Protein AF-S7JCD9-F1 (afdb_monomer)

Foldseek 3Di:
DLVVVVVLPDDSVLSVVLVVVLVVVVVVVCVVVDDDPPDDDPVVVVVSVLVSLVSSLVSCVVPPVPDPSNVSSVVPPD

Radius of gyration: 13.01 Å; Cα contacts (8 Å, |Δi|>4): 43; chains: 1; bounding box: 28×20×34 Å

Sequence (78 aa):
MKDMLVNNGMFEEQADEVMKVAERDIDSMNENWGKEADSYPKVIITLTQSHVKRIALKWINENAPEAWFKPLFEQHNQ

Structure (mmCIF, N/CA/C/O backbone):
data_AF-S7JCD9-F1
#
_entry.id   AF-S7JCD9-F1
#
loop_
_atom_site.group_PDB
_atom_site.id
_atom_site.type_symbol
_atom_site.label_atom_id
_atom_site.label_alt_id
_atom_site.label_comp_id
_atom_site.label_asym_id
_atom_site.label_entity_id
_atom_site.label_seq_id
_atom_site.pdbx_PDB_ins_code
_atom_site.Cartn_x
_atom_site.Cartn_y
_atom_site.Cartn_z
_atom_site.occupancy
_atom_site.B_iso_or_equiv
_atom_site.auth_seq_id
_atom_site.auth_comp_id
_atom_site.auth_asym_id
_atom_site.auth_atom_id
_atom_site.pdbx_PDB_model_num
ATOM 1 N N . MET A 1 1 ? 2.999 -7.056 -6.709 1.00 85.06 1 MET A N 1
ATOM 2 C CA . MET A 1 1 ? 2.983 -5.857 -5.833 1.00 85.06 1 MET A CA 1
ATOM 3 C C . MET A 1 1 ? 1.695 -5.785 -5.032 1.00 85.06 1 MET A C 1
ATOM 5 O O . MET A 1 1 ? 1.785 -5.673 -3.819 1.00 85.06 1 MET A O 1
ATOM 9 N N . LYS A 1 2 ? 0.530 -5.954 -5.671 1.00 90.75 2 LYS A N 1
ATOM 10 C CA . LYS A 1 2 ? -0.768 -6.075 -4.994 1.00 90.75 2 LYS A CA 1
ATOM 11 C C . LYS A 1 2 ? -0.796 -7.148 -3.892 1.00 90.75 2 LYS A C 1
ATOM 13 O O . LYS A 1 2 ? -1.125 -6.825 -2.758 1.00 90.75 2 LYS A O 1
ATOM 18 N N . ASP A 1 3 ? -0.321 -8.362 -4.176 1.00 92.69 3 ASP A N 1
ATOM 19 C CA . ASP A 1 3 ? -0.293 -9.461 -3.191 1.00 92.69 3 ASP A CA 1
ATOM 20 C C . ASP A 1 3 ? 0.456 -9.099 -1.905 1.00 92.69 3 ASP A C 1
ATOM 22 O O . ASP A 1 3 ? 0.076 -9.519 -0.821 1.00 92.69 3 ASP A O 1
ATOM 26 N N . MET A 1 4 ? 1.511 -8.283 -1.996 1.00 93.00 4 MET A N 1
ATOM 27 C CA . MET A 1 4 ? 2.247 -7.813 -0.820 1.00 93.00 4 MET A CA 1
ATOM 28 C C . MET A 1 4 ? 1.369 -6.928 0.077 1.00 93.00 4 MET A C 1
ATOM 30 O O . MET A 1 4 ? 1.491 -6.996 1.294 1.00 93.00 4 MET A O 1
ATOM 34 N N . LEU A 1 5 ? 0.495 -6.104 -0.507 1.00 95.62 5 LEU A N 1
ATOM 35 C CA . LEU A 1 5 ? -0.431 -5.244 0.234 1.00 95.62 5 LEU A CA 1
ATOM 36 C C . LEU A 1 5 ? -1.502 -6.078 0.942 1.00 95.62 5 LEU A C 1
ATOM 38 O O . LEU A 1 5 ? -1.763 -5.866 2.125 1.00 95.62 5 LEU A O 1
ATOM 42 N N . VAL A 1 6 ? -2.066 -7.058 0.231 1.00 96.69 6 VAL A N 1
ATOM 43 C CA . VAL A 1 6 ? -3.090 -7.967 0.764 1.00 96.69 6 VAL A CA 1
ATOM 44 C C . VAL A 1 6 ? -2.510 -8.875 1.851 1.00 96.69 6 VAL A C 1
ATOM 46 O O . VAL A 1 6 ? -3.089 -9.002 2.927 1.00 96.69 6 VAL A O 1
ATOM 49 N N . ASN A 1 7 ? -1.307 -9.418 1.642 1.00 95.19 7 ASN A N 1
ATOM 50 C CA . ASN A 1 7 ? -0.582 -10.191 2.657 1.00 95.19 7 ASN A CA 1
ATOM 51 C C . ASN A 1 7 ? -0.239 -9.358 3.902 1.00 95.19 7 ASN A C 1
ATOM 53 O O . ASN A 1 7 ? -0.087 -9.911 4.989 1.00 95.19 7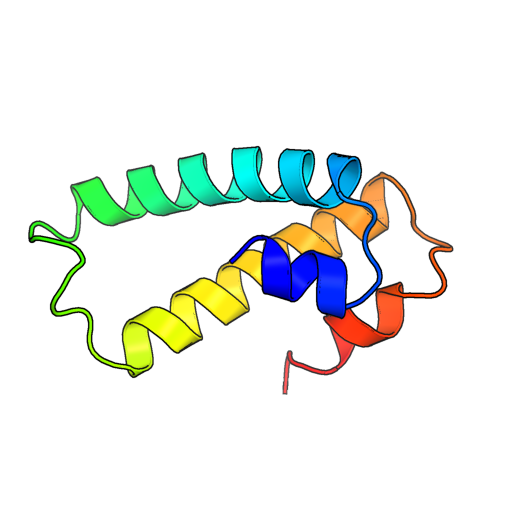 ASN A O 1
ATOM 57 N N . ASN A 1 8 ? -0.158 -8.034 3.753 1.00 93.62 8 ASN A N 1
ATOM 58 C CA . ASN A 1 8 ? -0.005 -7.086 4.850 1.00 93.62 8 ASN A CA 1
ATOM 59 C C . ASN A 1 8 ? -1.352 -6.593 5.412 1.00 93.62 8 ASN A C 1
ATOM 61 O O . ASN A 1 8 ? -1.370 -5.611 6.144 1.00 93.62 8 ASN A O 1
ATOM 65 N N . GLY A 1 9 ? -2.472 -7.251 5.106 1.00 95.00 9 GLY A N 1
ATOM 66 C CA . GLY A 1 9 ? -3.762 -7.038 5.765 1.00 95.00 9 GLY A CA 1
ATOM 67 C C . GLY A 1 9 ? -4.736 -6.096 5.058 1.00 95.00 9 GLY A C 1
ATOM 68 O O . GLY A 1 9 ? -5.843 -5.921 5.565 1.00 95.00 9 GLY A O 1
ATOM 69 N N . MET A 1 10 ? -4.379 -5.513 3.907 1.00 96.56 10 MET A N 1
ATOM 70 C CA . MET A 1 10 ? -5.344 -4.760 3.094 1.00 96.56 10 MET A CA 1
ATOM 71 C C . MET A 1 10 ? -6.387 -5.687 2.463 1.00 96.56 10 MET A C 1
ATOM 73 O O . MET A 1 10 ? -6.070 -6.798 2.040 1.00 96.56 10 MET A O 1
ATOM 77 N N . PHE A 1 11 ? -7.621 -5.202 2.320 1.00 96.06 11 PHE A N 1
ATOM 78 C CA . PHE A 1 11 ? -8.593 -5.847 1.437 1.00 96.06 11 PHE A CA 1
ATOM 79 C C . PHE A 1 11 ? -8.210 -5.639 -0.034 1.00 96.06 11 PHE A C 1
ATOM 81 O O . PHE A 1 11 ? -7.564 -4.651 -0.382 1.00 96.06 11 PHE A O 1
ATOM 88 N N . GLU A 1 12 ? -8.656 -6.546 -0.904 1.00 96.75 12 GLU A N 1
ATOM 89 C CA . GLU A 1 12 ? -8.388 -6.512 -2.351 1.00 96.75 12 GLU A CA 1
ATOM 90 C C . GLU A 1 12 ? -8.689 -5.143 -2.982 1.00 96.75 12 GLU A C 1
ATOM 92 O O . GLU A 1 12 ? -7.854 -4.597 -3.699 1.00 96.75 12 GLU A O 1
ATOM 97 N N . GLU A 1 13 ? -9.840 -4.554 -2.649 1.00 96.56 13 GLU A N 1
ATOM 98 C CA . GLU A 1 13 ? -10.281 -3.259 -3.186 1.00 96.56 13 GLU A CA 1
ATOM 99 C C . GLU A 1 13 ? -9.382 -2.099 -2.730 1.00 96.56 13 GLU A C 1
ATOM 101 O O . GLU A 1 13 ? -9.050 -1.212 -3.514 1.00 96.56 13 GLU A O 1
ATOM 106 N N . GLN A 1 14 ? -8.917 -2.131 -1.478 1.00 96.56 14 GLN A N 1
ATOM 107 C CA . GLN A 1 14 ? -7.991 -1.128 -0.939 1.00 96.56 14 GLN A CA 1
ATOM 108 C C . GLN A 1 14 ? -6.617 -1.247 -1.605 1.00 96.56 14 GLN A C 1
ATOM 110 O O . GLN A 1 14 ? -5.988 -0.247 -1.953 1.00 96.56 14 GLN A O 1
ATOM 115 N N . ALA A 1 15 ? -6.162 -2.484 -1.822 1.00 96.81 15 ALA A N 1
ATOM 116 C CA . ALA A 1 15 ? -4.926 -2.752 -2.539 1.00 96.81 15 ALA A CA 1
ATOM 117 C C . ALA A 1 15 ? -5.009 -2.270 -3.999 1.00 96.81 15 ALA A C 1
ATOM 119 O O . ALA A 1 15 ? -4.032 -1.716 -4.502 1.00 96.81 15 ALA A O 1
ATOM 120 N N . ASP A 1 16 ? -6.165 -2.408 -4.658 1.00 96.00 16 ASP A N 1
ATOM 121 C CA . ASP A 1 16 ? -6.392 -1.878 -6.009 1.00 96.00 16 ASP A CA 1
ATOM 122 C C . ASP A 1 16 ? -6.306 -0.347 -6.061 1.00 96.00 16 ASP A C 1
ATOM 124 O O . ASP A 1 16 ? -5.700 0.207 -6.980 1.00 96.00 16 ASP A O 1
ATOM 128 N N . GLU A 1 17 ? -6.867 0.363 -5.080 1.00 95.69 17 GLU A N 1
ATOM 129 C CA . GLU A 1 17 ? -6.757 1.826 -5.009 1.00 95.69 17 GLU A CA 1
ATOM 130 C C . GLU A 1 17 ? -5.311 2.298 -4.843 1.00 95.69 17 GLU A C 1
ATOM 132 O O . GLU A 1 17 ? -4.867 3.217 -5.537 1.00 95.69 17 GLU A O 1
ATOM 137 N N . VAL A 1 18 ? -4.553 1.636 -3.969 1.00 95.31 18 VAL A N 1
ATOM 138 C CA . VAL A 1 18 ? -3.129 1.927 -3.770 1.00 95.31 18 VAL A CA 1
ATOM 139 C C . VAL A 1 18 ? -2.331 1.645 -5.043 1.00 95.31 18 VAL A C 1
ATOM 141 O O . VAL A 1 18 ? -1.490 2.460 -5.430 1.00 95.31 18 VAL A O 1
ATOM 144 N N . MET A 1 19 ? -2.600 0.523 -5.717 1.00 94.06 19 MET A N 1
ATOM 145 C CA . MET A 1 19 ? -1.894 0.148 -6.943 1.00 94.06 19 MET A CA 1
ATOM 146 C C . MET A 1 19 ? -2.159 1.122 -8.091 1.00 94.06 19 MET A C 1
ATOM 148 O O . MET A 1 19 ? -1.210 1.473 -8.780 1.00 94.06 19 MET A O 1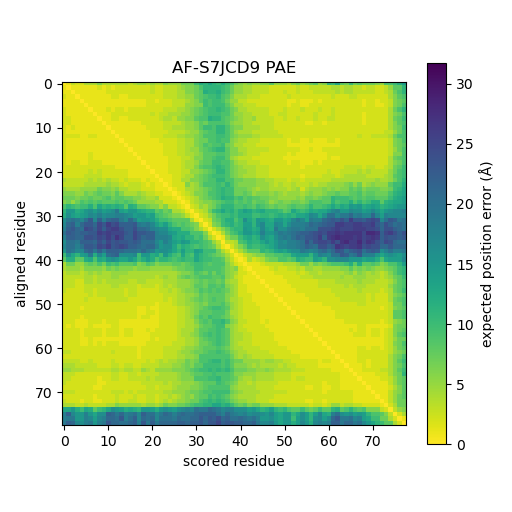
ATOM 152 N N . LYS A 1 20 ? -3.375 1.668 -8.234 1.00 93.06 20 LYS A N 1
ATOM 153 C CA . LYS A 1 20 ? -3.663 2.717 -9.234 1.00 93.06 20 LYS A CA 1
ATOM 154 C C . LYS A 1 20 ? -2.784 3.957 -9.062 1.00 93.06 20 LYS A C 1
ATOM 156 O O . LYS A 1 20 ? -2.361 4.565 -10.043 1.00 93.06 20 LYS A O 1
ATOM 161 N N . VAL A 1 21 ? -2.516 4.355 -7.816 1.00 89.00 21 VAL A N 1
ATOM 162 C CA . VAL A 1 21 ? -1.625 5.490 -7.527 1.00 89.00 21 VAL A CA 1
ATOM 163 C C . VAL A 1 21 ? -0.171 5.106 -7.794 1.00 89.00 21 VAL A C 1
ATOM 165 O O . VAL A 1 21 ? 0.560 5.876 -8.412 1.00 89.00 21 VAL A O 1
ATOM 168 N N . ALA A 1 22 ? 0.237 3.912 -7.363 1.00 88.25 22 ALA A N 1
ATOM 169 C CA . ALA A 1 22 ? 1.594 3.420 -7.554 1.00 88.25 22 ALA A CA 1
ATOM 170 C C . ALA A 1 22 ? 1.969 3.216 -9.025 1.00 88.25 22 ALA A C 1
ATOM 172 O O . ALA A 1 22 ? 3.078 3.564 -9.407 1.00 88.25 22 ALA A O 1
ATOM 173 N N . GLU A 1 23 ? 1.072 2.675 -9.846 1.00 84.81 23 GLU A N 1
ATOM 174 C CA . GLU A 1 23 ? 1.293 2.456 -11.279 1.00 84.81 23 GLU A CA 1
ATOM 175 C C . GLU A 1 23 ? 1.532 3.777 -12.003 1.00 84.81 23 GLU A C 1
ATOM 177 O O . GLU A 1 23 ? 2.506 3.894 -12.737 1.00 84.81 23 GLU A O 1
ATOM 182 N N . ARG A 1 24 ? 0.746 4.817 -11.700 1.00 82.19 2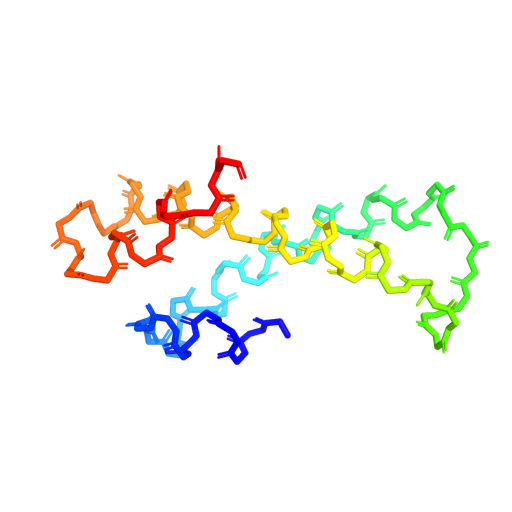4 ARG A N 1
ATOM 183 C CA . ARG A 1 24 ? 0.972 6.158 -12.256 1.00 82.19 24 ARG A CA 1
ATOM 184 C C . ARG A 1 24 ? 2.349 6.719 -11.885 1.00 82.19 24 ARG A C 1
ATOM 186 O O . ARG A 1 24 ? 3.015 7.322 -12.725 1.00 82.19 24 ARG A O 1
ATOM 193 N N . ASP A 1 25 ? 2.769 6.545 -10.633 1.00 78.50 25 ASP A N 1
ATOM 194 C CA . ASP A 1 25 ? 4.072 7.027 -10.171 1.00 78.50 25 ASP A CA 1
ATOM 195 C C . ASP A 1 25 ? 5.214 6.204 -10.805 1.00 78.50 25 ASP A C 1
ATOM 197 O O . ASP A 1 25 ? 6.206 6.778 -11.251 1.00 78.50 25 ASP A O 1
ATOM 201 N N . ILE A 1 26 ? 5.058 4.883 -10.940 1.00 74.88 26 ILE A N 1
ATOM 202 C CA . ILE A 1 26 ? 6.031 3.987 -11.588 1.00 74.88 26 ILE A CA 1
ATOM 203 C C . ILE A 1 26 ? 6.139 4.261 -13.090 1.00 74.88 26 ILE A C 1
ATOM 205 O O . ILE A 1 26 ? 7.253 4.308 -13.601 1.00 74.88 26 ILE A O 1
ATOM 209 N N . ASP A 1 27 ? 5.036 4.492 -13.797 1.00 70.06 27 ASP A N 1
ATOM 210 C CA . ASP A 1 27 ? 5.057 4.817 -15.227 1.00 70.06 27 ASP A CA 1
ATOM 211 C C . ASP A 1 27 ? 5.774 6.147 -15.483 1.00 70.06 27 ASP A C 1
ATOM 213 O O . ASP A 1 27 ? 6.592 6.246 -16.400 1.00 70.06 27 ASP A O 1
ATOM 217 N N . SER A 1 28 ? 5.583 7.135 -14.599 1.00 67.38 28 SER A N 1
ATOM 218 C CA . SER A 1 28 ? 6.344 8.392 -14.644 1.00 67.38 28 SER A CA 1
ATOM 219 C C . SER A 1 28 ? 7.845 8.190 -14.388 1.00 67.38 28 SER A C 1
ATOM 221 O O . SER A 1 28 ? 8.687 8.928 -14.907 1.00 67.38 28 SER A O 1
ATOM 223 N N . MET A 1 29 ? 8.210 7.163 -13.611 1.00 63.25 29 MET A N 1
ATOM 224 C CA . MET A 1 29 ? 9.600 6.741 -13.478 1.00 63.25 29 MET A CA 1
ATOM 225 C C . MET A 1 29 ? 10.055 6.048 -14.764 1.00 63.25 29 MET A C 1
ATOM 227 O O . MET A 1 29 ? 11.068 6.458 -15.308 1.00 63.25 29 MET A O 1
ATOM 231 N N . ASN A 1 30 ? 9.314 5.083 -15.311 1.00 61.28 30 ASN A N 1
ATOM 232 C CA . ASN A 1 30 ? 9.691 4.311 -16.502 1.00 61.28 30 ASN A CA 1
ATOM 233 C C . ASN A 1 30 ? 10.001 5.163 -17.742 1.00 61.28 30 ASN A C 1
ATOM 235 O O . ASN A 1 30 ? 10.909 4.800 -18.489 1.00 61.28 30 ASN A O 1
ATOM 239 N N . GLU A 1 31 ? 9.357 6.321 -17.929 1.00 59.16 31 GLU A N 1
ATOM 240 C CA . GLU A 1 31 ? 9.729 7.279 -18.990 1.00 59.16 31 GLU A CA 1
ATOM 241 C C . GLU A 1 31 ? 11.217 7.695 -18.936 1.00 59.16 31 GLU A C 1
ATOM 243 O O . GLU A 1 31 ? 11.814 8.012 -19.964 1.00 59.16 31 GLU A O 1
ATOM 248 N N . ASN A 1 32 ? 11.852 7.623 -17.761 1.00 54.28 32 ASN A N 1
ATOM 249 C CA . ASN A 1 32 ? 13.279 7.888 -17.558 1.00 54.28 32 ASN A CA 1
ATOM 250 C C . ASN A 1 32 ? 14.157 6.621 -17.539 1.00 54.28 32 ASN A C 1
ATOM 252 O O . ASN A 1 32 ? 15.378 6.718 -17.669 1.00 54.28 32 ASN A O 1
ATOM 256 N N . TRP A 1 33 ? 13.570 5.432 -17.379 1.00 54.81 33 TRP A N 1
ATOM 257 C CA . TRP A 1 33 ? 14.282 4.157 -17.228 1.00 54.81 33 TRP A CA 1
ATOM 258 C C . TRP A 1 33 ? 13.932 3.237 -18.395 1.00 54.81 33 TRP A C 1
ATOM 260 O O . TRP A 1 33 ? 13.337 2.177 -18.227 1.00 54.81 33 TRP A O 1
ATOM 270 N N . GLY A 1 34 ? 14.289 3.659 -19.609 1.00 52.88 34 GLY A N 1
ATOM 271 C CA . GLY A 1 34 ? 14.026 2.889 -20.819 1.00 52.88 34 GLY A CA 1
ATOM 272 C C . GLY A 1 34 ? 14.743 1.538 -20.812 1.00 52.88 34 GLY A C 1
ATOM 273 O O . GLY A 1 34 ? 15.928 1.490 -21.144 1.00 52.88 34 GLY A O 1
ATOM 274 N N . LYS A 1 35 ? 14.031 0.460 -20.442 1.00 51.78 35 LYS A N 1
ATOM 275 C CA . LYS A 1 35 ? 14.121 -0.9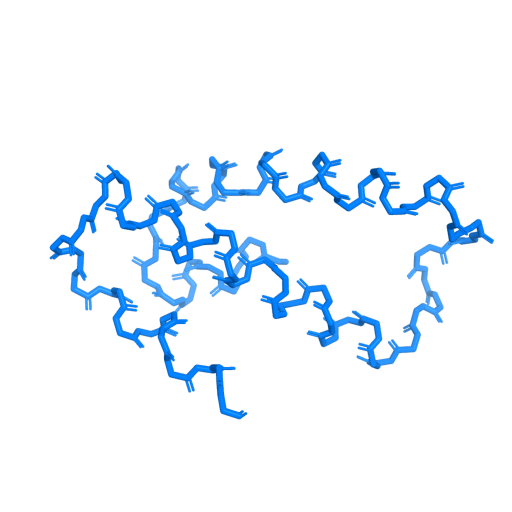17 -20.981 1.00 51.78 35 LYS A CA 1
ATOM 276 C C . LYS A 1 35 ? 13.227 -1.903 -20.212 1.00 51.78 35 LYS A C 1
ATOM 278 O O . LYS A 1 35 ? 12.846 -1.656 -19.078 1.00 51.78 35 LYS A O 1
ATOM 283 N 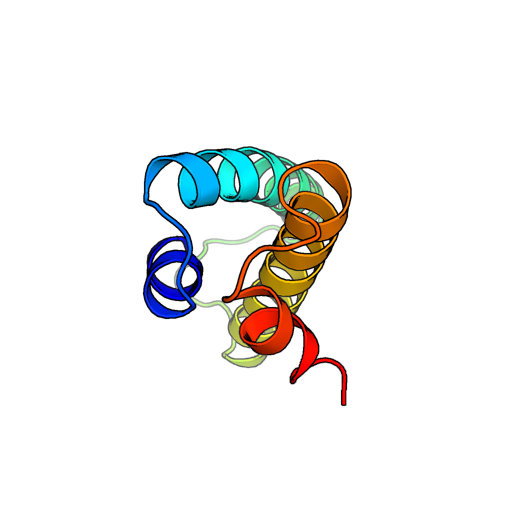N . GLU A 1 36 ? 12.912 -3.004 -20.897 1.00 54.06 36 GLU A N 1
ATOM 284 C CA . GLU A 1 36 ? 11.986 -4.085 -20.530 1.00 54.06 36 GLU A CA 1
ATOM 285 C C . GLU A 1 36 ? 12.113 -4.605 -19.086 1.00 54.06 36 GLU A C 1
ATOM 287 O O . GLU A 1 36 ? 13.209 -4.828 -18.566 1.00 54.06 36 GLU A O 1
ATOM 292 N N . ALA A 1 37 ? 10.949 -4.866 -18.479 1.00 56.22 37 ALA A N 1
ATOM 293 C CA . ALA A 1 37 ? 10.765 -5.208 -17.070 1.00 56.22 37 ALA A CA 1
ATOM 294 C C . ALA A 1 37 ? 11.444 -6.512 -16.605 1.00 56.22 37 ALA A C 1
ATOM 296 O O . ALA A 1 37 ? 11.705 -6.682 -15.412 1.00 56.22 37 ALA A O 1
ATOM 297 N N . ASP A 1 38 ? 11.786 -7.407 -17.530 1.00 56.22 38 ASP A N 1
ATOM 298 C CA . ASP A 1 38 ? 12.206 -8.779 -17.220 1.00 56.22 38 ASP A CA 1
ATOM 299 C C . ASP A 1 38 ? 13.649 -8.899 -16.704 1.00 56.22 38 ASP A C 1
ATOM 301 O O . ASP A 1 38 ? 14.085 -9.974 -16.291 1.00 56.22 38 ASP A O 1
ATOM 305 N N . SER A 1 39 ? 14.406 -7.798 -16.690 1.00 55.34 39 SER A N 1
ATOM 306 C CA . SER A 1 39 ? 15.810 -7.787 -16.260 1.00 55.34 39 SER A CA 1
ATOM 307 C C . SER A 1 39 ? 16.117 -6.799 -15.135 1.00 55.34 39 SER A C 1
ATOM 309 O O . SER A 1 39 ? 17.290 -6.538 -14.852 1.00 55.34 39 SER A O 1
ATOM 311 N N . TYR A 1 40 ? 15.093 -6.282 -14.442 1.00 64.12 40 TYR A N 1
ATOM 312 C CA . TYR A 1 40 ? 15.326 -5.368 -13.329 1.00 64.12 40 TYR A CA 1
ATOM 313 C C . TYR A 1 40 ? 16.151 -6.040 -12.219 1.00 64.12 40 TYR A C 1
ATOM 315 O O . TYR A 1 40 ? 15.742 -7.064 -11.659 1.00 64.12 40 TYR A O 1
ATOM 323 N N . PRO A 1 41 ? 17.318 -5.468 -11.859 1.00 72.88 41 PRO A N 1
ATOM 324 C CA . PRO A 1 41 ? 18.109 -5.956 -10.741 1.00 72.88 41 PRO A CA 1
ATOM 325 C C . PRO A 1 41 ? 17.257 -6.027 -9.472 1.00 72.88 41 PRO A C 1
ATOM 327 O O . PRO A 1 41 ? 16.409 -5.166 -9.246 1.00 72.88 41 PRO A O 1
ATOM 330 N N . LYS A 1 42 ? 17.530 -6.998 -8.591 1.00 76.69 42 LYS A N 1
ATOM 331 C CA . LYS A 1 42 ? 16.812 -7.167 -7.308 1.00 76.69 42 LYS A CA 1
ATOM 332 C C . LYS A 1 42 ? 16.666 -5.861 -6.514 1.00 76.69 42 LYS A C 1
ATOM 334 O O . LYS A 1 42 ? 15.649 -5.652 -5.870 1.00 76.69 42 LYS A O 1
ATOM 339 N N . VAL A 1 43 ? 17.659 -4.975 -6.600 1.00 76.56 43 VAL A N 1
ATOM 340 C CA . VAL A 1 43 ? 17.630 -3.630 -6.004 1.00 76.56 43 VAL A CA 1
ATOM 341 C C . VAL A 1 43 ? 16.447 -2.795 -6.493 1.00 76.56 43 VAL A C 1
ATOM 343 O O . VAL A 1 43 ? 15.793 -2.163 -5.673 1.00 76.56 43 VAL A O 1
ATOM 346 N N . ILE A 1 44 ? 16.143 -2.805 -7.793 1.00 78.75 44 ILE A N 1
ATOM 347 C CA . ILE A 1 44 ? 15.011 -2.054 -8.345 1.00 78.75 44 ILE A CA 1
ATOM 348 C C . ILE A 1 44 ? 13.701 -2.620 -7.807 1.00 78.75 44 ILE A C 1
ATOM 350 O O . ILE A 1 44 ? 12.880 -1.855 -7.322 1.00 78.75 44 ILE A O 1
ATOM 354 N N . ILE A 1 45 ? 13.551 -3.949 -7.767 1.00 79.81 45 ILE A N 1
ATOM 355 C CA . ILE A 1 45 ? 12.366 -4.596 -7.183 1.00 79.81 45 ILE A CA 1
ATOM 356 C C . ILE A 1 45 ? 12.175 -4.161 -5.722 1.00 79.81 45 ILE A C 1
ATOM 358 O O . ILE A 1 45 ? 11.072 -3.776 -5.335 1.00 79.81 45 ILE A O 1
ATOM 362 N N . THR A 1 46 ? 13.243 -4.167 -4.919 1.00 83.94 46 THR A N 1
ATOM 363 C CA . THR A 1 46 ? 13.197 -3.706 -3.524 1.00 83.94 46 THR A CA 1
ATOM 364 C C . THR A 1 46 ? 12.813 -2.228 -3.422 1.00 83.94 46 THR A C 1
ATOM 366 O O . THR A 1 46 ? 11.975 -1.871 -2.597 1.00 83.94 46 THR A O 1
ATOM 369 N N . LEU A 1 47 ? 13.375 -1.362 -4.269 1.00 83.00 47 LEU A N 1
ATOM 370 C CA . LEU A 1 47 ? 13.039 0.065 -4.294 1.00 83.00 47 LEU A CA 1
ATOM 371 C C . LEU A 1 47 ? 11.574 0.298 -4.673 1.00 83.00 47 LEU A C 1
ATOM 373 O O . LEU A 1 47 ? 10.887 1.075 -4.007 1.00 83.00 47 LEU A O 1
ATOM 377 N N . THR A 1 48 ? 11.071 -0.411 -5.684 1.00 84.25 48 THR A N 1
ATOM 378 C CA . THR A 1 48 ? 9.661 -0.368 -6.079 1.00 84.25 48 THR A CA 1
ATOM 379 C C . THR A 1 48 ? 8.770 -0.845 -4.930 1.00 84.25 48 THR A C 1
ATOM 381 O O . THR A 1 48 ? 7.750 -0.221 -4.649 1.00 84.25 48 THR A O 1
ATOM 384 N N . GLN A 1 49 ? 9.157 -1.901 -4.203 1.00 87.88 49 GLN A N 1
ATOM 385 C CA . GLN A 1 49 ? 8.413 -2.385 -3.030 1.00 87.88 49 GLN A CA 1
ATOM 386 C C . GLN A 1 49 ? 8.355 -1.346 -1.913 1.00 87.88 49 GLN A C 1
ATOM 388 O O . GLN A 1 49 ? 7.270 -1.079 -1.393 1.00 87.88 49 GLN A O 1
ATOM 393 N N . SER A 1 50 ? 9.479 -0.712 -1.582 1.00 88.44 50 SER A N 1
ATOM 394 C CA . SER A 1 50 ? 9.519 0.366 -0.590 1.00 88.44 50 SER A CA 1
ATOM 395 C C . SER A 1 50 ? 8.672 1.566 -1.015 1.00 88.44 50 SER A C 1
ATOM 397 O O . SER A 1 50 ? 7.938 2.130 -0.203 1.00 88.44 50 SER A O 1
ATOM 399 N N . HIS A 1 51 ? 8.711 1.930 -2.298 1.00 89.06 51 HIS A N 1
ATOM 400 C CA . HIS A 1 51 ? 7.896 3.012 -2.839 1.00 89.06 51 HIS A CA 1
ATOM 401 C C . HIS A 1 51 ? 6.394 2.717 -2.708 1.00 89.06 51 HIS A C 1
ATOM 403 O O . HIS A 1 51 ? 5.653 3.540 -2.167 1.00 89.06 51 HIS A O 1
ATOM 409 N N . VAL A 1 52 ? 5.958 1.517 -3.106 1.00 92.12 52 VAL A N 1
ATOM 410 C CA . VAL A 1 52 ? 4.560 1.079 -2.970 1.00 92.12 52 VAL A CA 1
ATOM 411 C C . VAL A 1 52 ? 4.124 1.034 -1.506 1.00 92.12 52 VAL A C 1
ATOM 413 O O . VAL A 1 52 ? 3.041 1.518 -1.189 1.00 92.12 52 VAL A O 1
ATOM 416 N N . LYS A 1 53 ? 4.967 0.545 -0.585 1.00 92.25 53 LYS A N 1
ATOM 417 C CA . LYS A 1 53 ? 4.665 0.574 0.859 1.00 92.25 53 LYS A CA 1
ATOM 418 C C . LYS A 1 53 ? 4.482 2.000 1.388 1.00 92.25 53 LYS A C 1
ATOM 420 O O . LYS A 1 53 ? 3.599 2.231 2.209 1.00 92.25 53 LYS A O 1
ATOM 425 N N . ARG A 1 54 ? 5.261 2.971 0.901 1.00 92.50 54 ARG A N 1
ATOM 426 C CA . ARG A 1 54 ? 5.107 4.385 1.279 1.00 92.50 54 ARG A CA 1
ATOM 427 C C . ARG A 1 54 ? 3.783 4.972 0.786 1.00 92.50 54 ARG A C 1
ATOM 429 O O . ARG A 1 54 ? 3.129 5.695 1.535 1.00 92.50 54 ARG A O 1
ATOM 436 N N . ILE A 1 55 ? 3.382 4.658 -0.448 1.00 94.81 55 ILE A N 1
ATOM 437 C CA . ILE A 1 55 ? 2.072 5.060 -0.988 1.00 94.81 55 ILE A CA 1
ATOM 438 C C . ILE A 1 55 ? 0.951 4.415 -0.171 1.00 94.81 55 ILE A C 1
ATOM 440 O O . ILE A 1 55 ? 0.029 5.112 0.242 1.00 94.81 55 ILE A O 1
ATOM 444 N N . ALA A 1 56 ? 1.072 3.121 0.133 1.00 95.75 56 ALA A N 1
ATOM 445 C CA . ALA A 1 56 ? 0.123 2.399 0.970 1.00 95.75 56 ALA A CA 1
ATOM 446 C C . ALA A 1 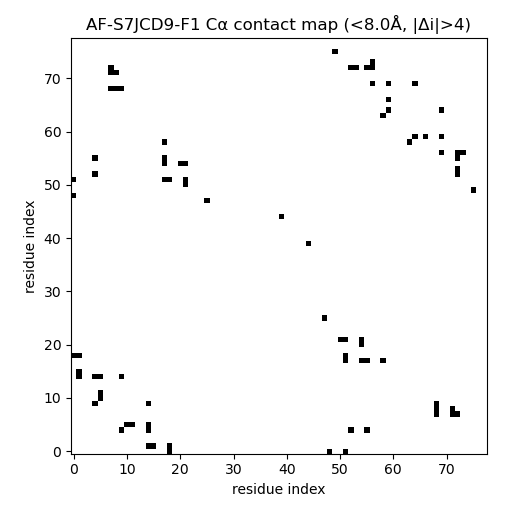56 ? -0.029 3.060 2.347 1.00 95.75 56 ALA A C 1
ATOM 448 O O . ALA A 1 56 ? -1.144 3.342 2.765 1.00 95.75 56 ALA A O 1
ATOM 449 N N . LEU A 1 57 ? 1.076 3.394 3.024 1.00 95.50 57 LEU A N 1
ATOM 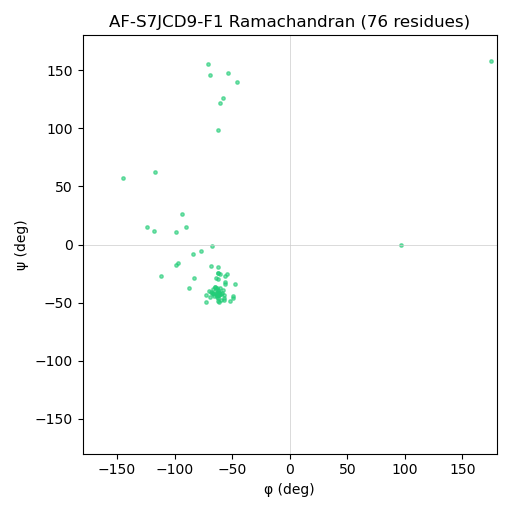450 C CA . LEU A 1 57 ? 1.032 4.060 4.328 1.00 95.50 57 LEU A CA 1
ATOM 451 C C . LEU A 1 57 ? 0.364 5.441 4.256 1.00 95.50 57 LEU A C 1
ATOM 453 O O . LEU A 1 57 ? -0.404 5.802 5.148 1.00 95.50 57 LEU A O 1
ATOM 457 N N . LYS A 1 58 ? 0.619 6.208 3.190 1.00 95.81 58 LYS A N 1
ATOM 458 C CA . LYS A 1 58 ? -0.076 7.479 2.957 1.00 95.81 58 LYS A CA 1
ATOM 459 C C . LYS A 1 58 ? -1.582 7.259 2.788 1.00 95.81 58 LYS A C 1
ATOM 461 O O . LYS A 1 58 ? -2.357 7.908 3.482 1.00 95.81 58 LYS A O 1
ATOM 466 N N . TRP A 1 59 ? -1.979 6.313 1.937 1.00 96.50 59 TRP A N 1
ATOM 467 C CA . TRP A 1 59 ? -3.385 5.974 1.717 1.00 96.50 59 TRP A CA 1
ATOM 468 C C . TRP A 1 59 ? -4.064 5.522 3.018 1.00 96.50 59 TRP A C 1
ATOM 470 O O . TRP A 1 59 ? -5.163 5.979 3.314 1.00 96.50 59 TRP A O 1
ATOM 480 N N . ILE A 1 60 ? -3.393 4.705 3.840 1.00 96.88 60 ILE A N 1
ATOM 481 C CA . ILE A 1 60 ? -3.898 4.268 5.151 1.00 96.88 60 ILE A CA 1
ATOM 482 C C . ILE A 1 60 ? -4.147 5.470 6.058 1.00 96.88 60 ILE A C 1
ATOM 484 O O . ILE A 1 60 ? -5.211 5.570 6.654 1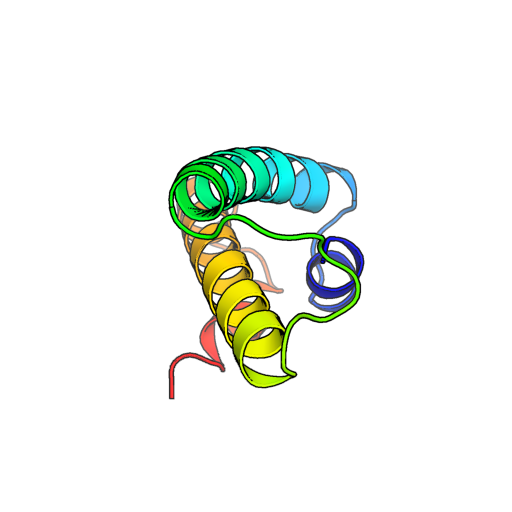.00 96.88 60 ILE A O 1
ATOM 488 N N . ASN A 1 61 ? -3.194 6.397 6.161 1.00 96.19 61 ASN A N 1
ATOM 489 C CA . ASN A 1 61 ? -3.348 7.571 7.022 1.00 96.19 61 ASN A CA 1
ATOM 490 C C . ASN A 1 61 ? -4.521 8.471 6.610 1.00 96.19 61 ASN A C 1
ATOM 492 O O . ASN A 1 61 ? -5.106 9.122 7.470 1.00 96.19 61 ASN A O 1
ATOM 496 N N . GLU A 1 62 ? -4.854 8.508 5.321 1.00 97.00 62 GLU A N 1
ATOM 497 C CA . GLU A 1 62 ? -5.926 9.345 4.774 1.00 97.00 62 GLU A CA 1
ATOM 498 C C . GLU A 1 62 ? -7.300 8.655 4.819 1.00 97.00 62 GLU A C 1
ATOM 500 O O . GLU A 1 62 ? -8.299 9.311 5.105 1.00 97.00 62 GLU A O 1
ATOM 505 N N . ASN A 1 63 ? -7.359 7.342 4.570 1.00 96.81 63 ASN A N 1
ATOM 506 C CA . ASN A 1 63 ? -8.618 6.618 4.344 1.00 96.81 63 ASN A CA 1
ATOM 50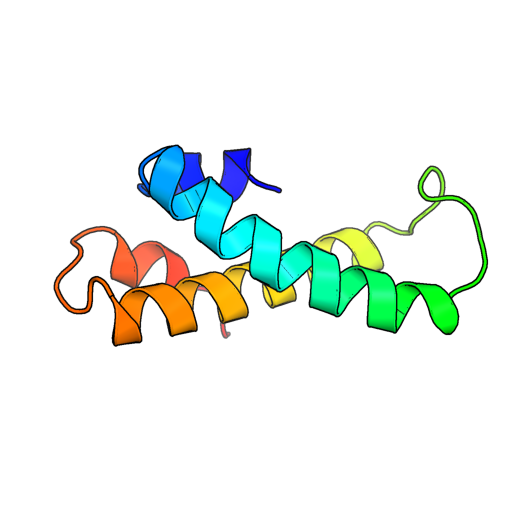7 C C . ASN A 1 63 ? -8.972 5.635 5.466 1.00 96.81 63 ASN A C 1
ATOM 509 O O . ASN A 1 63 ? -10.145 5.344 5.687 1.00 96.81 63 ASN A O 1
ATOM 513 N N . ALA A 1 64 ? -7.974 5.108 6.178 1.00 94.50 64 ALA A N 1
ATOM 514 C CA . ALA A 1 64 ? -8.156 4.092 7.212 1.00 94.50 64 ALA A CA 1
ATOM 515 C C . ALA A 1 64 ? -7.163 4.276 8.382 1.00 94.50 64 ALA A C 1
ATOM 517 O O . ALA A 1 64 ? -6.395 3.362 8.693 1.00 94.50 64 ALA A O 1
ATOM 518 N N . PRO A 1 65 ? -7.141 5.448 9.049 1.00 94.69 65 PRO A N 1
ATOM 519 C CA . PRO A 1 65 ? -6.097 5.795 10.019 1.00 94.69 65 PRO A CA 1
ATOM 520 C C . PRO A 1 65 ? -6.043 4.866 11.241 1.00 94.69 65 PRO A C 1
ATOM 522 O O . PRO A 1 65 ? -4.982 4.738 11.856 1.00 94.69 65 PRO A O 1
ATOM 525 N N . GLU A 1 66 ? -7.161 4.212 11.564 1.00 95.31 66 GLU A N 1
ATOM 526 C CA . GLU A 1 66 ? -7.316 3.255 12.668 1.00 95.31 66 GLU A CA 1
ATOM 527 C C . GLU A 1 66 ? -7.233 1.788 12.207 1.00 95.31 66 GLU A C 1
ATOM 529 O O . GLU A 1 66 ? -7.554 0.871 12.965 1.00 95.31 66 GLU A O 1
ATOM 534 N N . ALA A 1 67 ? -6.814 1.535 10.962 1.00 95.25 67 ALA A N 1
ATOM 535 C CA . ALA A 1 67 ? -6.652 0.181 10.451 1.00 95.25 67 ALA A CA 1
ATOM 536 C C . ALA A 1 67 ? -5.664 -0.615 11.312 1.00 95.25 67 ALA A C 1
ATOM 538 O O . ALA A 1 67 ? -4.505 -0.228 11.473 1.00 95.25 67 ALA A O 1
ATOM 539 N N . TRP A 1 68 ? -6.094 -1.784 11.791 1.00 95.00 68 TRP A N 1
ATOM 540 C CA . TRP A 1 68 ? -5.258 -2.691 12.586 1.00 95.00 68 TRP A CA 1
ATOM 541 C C . TRP A 1 68 ? -3.965 -3.097 11.861 1.00 95.00 68 TRP A C 1
ATOM 543 O O . TRP A 1 68 ? -2.963 -3.398 12.504 1.00 95.00 68 TRP A O 1
ATOM 553 N N . PHE A 1 69 ? -3.981 -3.091 10.525 1.00 94.12 69 PHE A N 1
ATOM 554 C CA . PHE A 1 69 ? -2.850 -3.459 9.682 1.00 94.12 69 PHE A CA 1
ATOM 555 C C . PHE A 1 69 ? -1.856 -2.315 9.436 1.00 94.12 69 PHE A C 1
ATOM 557 O O . PHE A 1 69 ? -0.777 -2.556 8.900 1.00 94.12 69 PHE A O 1
ATOM 564 N N . LYS A 1 70 ? -2.161 -1.076 9.845 1.00 94.00 70 LYS A N 1
ATOM 565 C CA . LYS A 1 70 ? -1.272 0.087 9.680 1.00 94.00 70 LYS A CA 1
ATOM 566 C C . LYS A 1 70 ? 0.173 -0.156 10.162 1.00 94.00 70 LYS A C 1
ATOM 568 O O . LYS A 1 70 ? 1.087 0.139 9.387 1.00 94.00 70 LYS A O 1
ATOM 573 N N . PRO A 1 71 ? 0.429 -0.772 11.338 1.00 93.31 71 PRO A N 1
ATOM 574 C CA . PRO A 1 71 ? 1.795 -1.031 11.804 1.00 93.31 71 PRO A CA 1
ATOM 575 C C . PRO A 1 71 ? 2.619 -1.932 10.870 1.00 93.31 71 PRO A C 1
ATOM 577 O O . PRO A 1 71 ? 3.844 -1.819 10.829 1.00 93.31 71 PRO A O 1
ATOM 580 N N . LEU A 1 72 ? 1.971 -2.789 10.068 1.00 91.44 72 LEU A N 1
ATOM 581 C CA . LEU A 1 72 ? 2.639 -3.668 9.095 1.00 91.44 72 LEU A CA 1
ATOM 582 C C . LEU A 1 72 ? 3.268 -2.884 7.929 1.00 91.44 72 LEU A C 1
ATOM 584 O O . LEU A 1 72 ? 4.160 -3.381 7.239 1.00 91.44 72 LEU A O 1
ATOM 588 N N . PHE A 1 73 ? 2.828 -1.641 7.722 1.00 91.06 73 PHE A N 1
ATOM 589 C CA . PHE A 1 73 ? 3.372 -0.716 6.729 1.00 91.06 73 PHE A CA 1
ATOM 590 C C . PHE A 1 73 ? 4.366 0.287 7.333 1.00 91.06 73 PHE A C 1
ATOM 592 O O . PHE A 1 73 ? 5.171 0.859 6.600 1.00 91.06 73 PHE A O 1
ATOM 599 N N . GLU A 1 74 ? 4.358 0.472 8.655 1.00 86.94 74 GLU A N 1
ATOM 600 C CA . GLU A 1 74 ? 5.274 1.371 9.372 1.00 86.94 74 GLU A CA 1
ATOM 601 C C . GLU A 1 74 ? 6.639 0.718 9.664 1.00 86.94 74 GLU A C 1
ATOM 603 O O . GLU A 1 74 ? 7.659 1.407 9.680 1.00 86.94 74 GLU A O 1
ATOM 608 N N . GLN A 1 75 ? 6.691 -0.612 9.822 1.00 66.31 75 GLN A N 1
ATOM 609 C CA . GLN A 1 75 ? 7.888 -1.365 10.244 1.00 66.31 75 GLN A CA 1
ATOM 610 C C . GLN A 1 75 ? 9.069 -1.405 9.248 1.00 66.31 75 GLN A C 1
ATOM 612 O O . GLN A 1 75 ? 10.104 -1.981 9.567 1.00 66.31 75 GLN A O 1
ATOM 617 N N . HIS A 1 76 ? 8.967 -0.804 8.059 1.00 55.69 76 HIS A N 1
ATOM 618 C CA . HIS A 1 76 ? 9.979 -0.943 6.997 1.00 55.69 76 HIS A CA 1
ATOM 619 C C . HIS A 1 76 ? 10.690 0.355 6.579 1.00 55.69 76 HIS A C 1
ATOM 621 O O . HIS A 1 76 ? 11.402 0.352 5.579 1.00 55.69 76 HIS A O 1
ATOM 627 N N . ASN A 1 77 ? 10.532 1.448 7.333 1.00 45.84 77 ASN A N 1
ATOM 628 C CA . ASN A 1 77 ? 11.264 2.705 7.104 1.00 45.84 77 ASN A CA 1
ATOM 629 C C . ASN A 1 77 ? 12.565 2.820 7.934 1.00 45.84 77 ASN A C 1
ATOM 631 O O . ASN A 1 77 ? 12.987 3.935 8.242 1.00 45.84 77 ASN A O 1
ATOM 635 N N . GLN A 1 78 ? 13.183 1.694 8.314 1.00 38.53 78 GLN A N 1
ATOM 636 C CA . GLN A 1 78 ? 14.501 1.651 8.966 1.00 38.53 78 GLN A CA 1
ATOM 637 C C . GLN A 1 78 ? 15.579 1.139 8.016 1.00 38.53 78 GLN A C 1
ATOM 639 O O . GLN A 1 78 ? 15.303 0.150 7.300 1.00 38.53 78 GLN A O 1
#

Organism: NCBI:txid1336752

Solvent-accessible surface area (backbone atoms only — not comparable to full-atom values): 4620 Å² total; per-residue (Å²): 112,55,65,62,40,38,76,45,63,40,52,71,70,58,25,50,58,42,44,59,55,41,50,57,56,48,52,66,47,42,79,76,53,86,68,73,80,92,71,64,53,71,68,53,56,51,50,52,50,53,52,44,39,52,51,41,44,52,50,33,61,75,76,41,70,83,44,88,41,52,62,71,51,60,76,71,85,119

pLDDT: mean 83.14, std 15.78, range [38.53, 97.0]

Mean predicted aligned error: 6.21 Å

Secondary structure (DSSP, 8-state):
-HHHHHHTT--HHHHHHHHHHHHHHHHHHHTTS-S-GGG--HHHHHHHHHHHHHHHHHHHHHH-TT-TTTHHHHTT--